Protein AF-W1YUK7-F1 (afdb_monomer_lite)

InterPro domains:
  IPR015590 Aldehyde dehydrogenase domain [PF00171] (2-88)
  IPR016161 Aldehyde/histidinol dehydrogenase [SSF53720] (2-88)
  IPR016162 Aldehyde dehydrogenase, N-terminal [G3DSA:3.40.605.10] (1-88)

Structure (mmCIF, N/CA/C/O backbone):
data_AF-W1YUK7-F1
#
_entry.id   AF-W1YUK7-F1
#
loop_
_atom_site.group_PDB
_atom_site.id
_atom_site.type_symbol
_atom_site.label_atom_id
_atom_site.label_alt_id
_atom_site.label_comp_id
_atom_site.label_asym_id
_atom_site.label_entity_id
_atom_site.label_seq_id
_atom_site.pdbx_PDB_ins_code
_atom_site.Cartn_x
_atom_site.Cartn_y
_atom_site.Cartn_z
_atom_site.occupancy
_atom_site.B_iso_or_equiv
_atom_site.auth_seq_id
_atom_site.auth_comp_id
_atom_site.auth_asym_id
_atom_site.auth_atom_id
_atom_site.pdbx_PDB_model_num
ATOM 1 N N . ALA A 1 1 ? -5.051 -0.897 -4.386 1.00 98.12 1 ALA A N 1
ATOM 2 C CA . ALA A 1 1 ? -3.687 -1.457 -4.324 1.00 98.12 1 ALA A CA 1
ATOM 3 C C . ALA A 1 1 ? -2.661 -0.342 -4.451 1.00 98.12 1 ALA A C 1
ATOM 5 O O . ALA A 1 1 ? -2.798 0.510 -5.325 1.00 98.12 1 ALA A O 1
ATOM 6 N N . LEU A 1 2 ? -1.654 -0.328 -3.582 1.00 98.62 2 LEU A N 1
ATOM 7 C CA . LEU A 1 2 ? -0.558 0.639 -3.603 1.00 98.62 2 LEU A CA 1
ATOM 8 C C . LEU A 1 2 ? 0.728 -0.123 -3.937 1.00 98.62 2 LEU A C 1
ATOM 10 O O . LEU A 1 2 ? 1.089 -1.047 -3.214 1.00 98.62 2 LEU A O 1
ATOM 14 N N . VAL A 1 3 ? 1.398 0.242 -5.028 1.00 98.19 3 VAL A N 1
ATOM 15 C CA . VAL A 1 3 ? 2.654 -0.384 -5.464 1.00 98.19 3 VAL A CA 1
ATOM 16 C C . VAL A 1 3 ? 3.731 0.695 -5.534 1.00 98.19 3 VAL A C 1
ATOM 18 O O . VAL A 1 3 ? 3.573 1.687 -6.257 1.00 98.19 3 VAL A O 1
ATOM 21 N N . SER A 1 4 ? 4.801 0.514 -4.758 1.00 97.31 4 SER A N 1
ATOM 22 C CA . SER A 1 4 ? 5.837 1.534 -4.541 1.00 97.31 4 SER A CA 1
ATOM 23 C C . SER A 1 4 ? 7.236 1.091 -5.000 1.00 97.31 4 SER A C 1
ATOM 25 O O . SER A 1 4 ? 7.579 -0.089 -4.873 1.00 97.31 4 SER A O 1
ATOM 27 N N . PRO A 1 5 ? 8.071 2.030 -5.491 1.00 97.38 5 PRO A N 1
ATOM 28 C CA . PRO A 1 5 ? 9.408 1.769 -6.013 1.00 97.38 5 PRO A CA 1
ATOM 29 C C . PRO A 1 5 ? 10.462 1.806 -4.907 1.00 97.38 5 PRO A C 1
ATOM 31 O O . PRO A 1 5 ? 10.256 2.361 -3.835 1.00 97.38 5 PRO A O 1
ATOM 34 N N . TRP A 1 6 ? 11.647 1.283 -5.185 1.00 97.00 6 TRP A N 1
ATOM 35 C CA . TRP A 1 6 ? 12.669 1.098 -4.159 1.00 97.00 6 TRP A CA 1
ATOM 36 C C . TRP A 1 6 ? 13.448 2.357 -3.748 1.00 97.00 6 TRP A C 1
ATOM 38 O O . TRP A 1 6 ? 14.077 2.350 -2.691 1.00 97.00 6 TRP A O 1
ATOM 48 N N . ASN A 1 7 ? 13.447 3.410 -4.569 1.00 96.44 7 ASN A N 1
ATOM 49 C CA . ASN A 1 7 ? 14.420 4.510 -4.505 1.00 96.44 7 ASN A CA 1
ATOM 50 C C . ASN A 1 7 ? 14.140 5.565 -3.422 1.00 96.44 7 ASN A C 1
ATOM 52 O O . ASN A 1 7 ? 15.054 6.267 -3.003 1.00 96.44 7 ASN A O 1
ATOM 56 N N . VAL A 1 8 ? 12.896 5.675 -2.960 1.00 96.00 8 VAL A N 1
ATOM 57 C CA . VAL A 1 8 ? 12.472 6.566 -1.864 1.00 96.00 8 VAL A CA 1
ATOM 58 C C . VAL A 1 8 ? 11.393 5.852 -1.035 1.00 96.00 8 VAL A C 1
ATOM 60 O O . VAL A 1 8 ? 10.225 6.255 -1.034 1.00 96.00 8 VAL A O 1
ATOM 63 N N . PRO A 1 9 ? 11.736 4.725 -0.386 1.00 94.19 9 PRO A N 1
ATOM 64 C CA . PRO A 1 9 ? 10.763 3.687 -0.053 1.00 94.19 9 PRO A CA 1
ATOM 65 C C . PRO A 1 9 ? 9.791 4.116 1.047 1.00 94.19 9 PRO A C 1
ATOM 67 O O . PRO A 1 9 ? 8.580 4.026 0.863 1.00 94.19 9 PRO A O 1
ATOM 70 N N . PHE A 1 10 ? 10.299 4.697 2.138 1.00 95.50 10 PHE A N 1
ATOM 71 C CA . PHE A 1 10 ? 9.438 5.180 3.217 1.00 95.50 10 PHE A CA 1
ATOM 72 C C . PHE A 1 10 ? 8.544 6.339 2.754 1.00 95.50 10 PHE A C 1
ATOM 74 O O . PHE A 1 10 ? 7.341 6.330 2.993 1.00 95.50 10 PHE A O 1
ATOM 81 N N . MET A 1 11 ? 9.106 7.306 2.023 1.00 96.69 11 MET A N 1
ATOM 82 C CA . MET A 1 11 ? 8.355 8.471 1.540 1.00 96.69 11 MET A CA 1
ATOM 83 C C . MET A 1 11 ?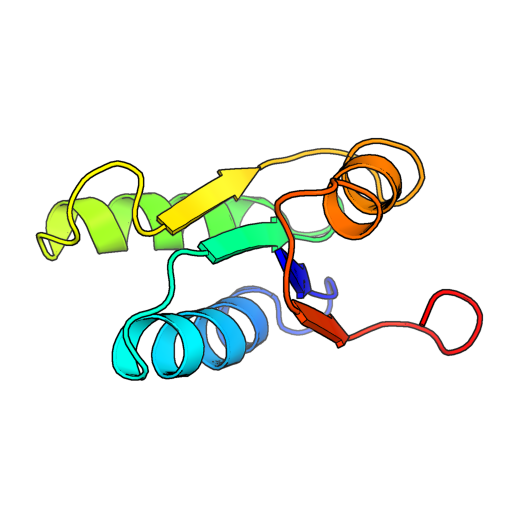 7.259 8.083 0.541 1.00 96.69 11 MET A C 1
ATOM 85 O O . MET A 1 11 ? 6.122 8.522 0.665 1.00 96.69 11 MET A O 1
ATOM 89 N N . THR A 1 12 ? 7.556 7.223 -0.436 1.00 96.31 12 THR A N 1
ATOM 90 C CA . THR A 1 12 ? 6.537 6.784 -1.408 1.00 96.31 12 THR A CA 1
ATOM 91 C C . THR A 1 12 ? 5.460 5.912 -0.782 1.00 96.31 12 THR A C 1
ATOM 93 O O . THR A 1 12 ? 4.307 5.986 -1.207 1.00 96.31 12 THR A O 1
ATOM 96 N N . ALA A 1 13 ? 5.795 5.120 0.240 1.00 97.38 13 ALA A N 1
ATOM 97 C CA . ALA A 1 13 ? 4.802 4.411 1.032 1.00 97.38 13 ALA A CA 1
ATOM 98 C C . ALA A 1 13 ? 3.853 5.394 1.738 1.00 97.38 13 ALA A C 1
ATOM 100 O O . ALA A 1 13 ? 2.638 5.299 1.552 1.00 97.38 13 ALA A O 1
ATOM 101 N N . THR A 1 14 ? 4.374 6.384 2.474 1.00 97.25 14 THR A N 1
ATOM 102 C CA . THR A 1 14 ? 3.530 7.343 3.210 1.00 97.25 14 THR A CA 1
ATOM 103 C C . THR A 1 14 ? 2.699 8.231 2.286 1.00 97.25 14 THR A C 1
ATOM 105 O O . THR A 1 14 ? 1.509 8.412 2.542 1.00 97.25 14 THR A O 1
ATOM 108 N N . TRP A 1 15 ? 3.254 8.704 1.166 1.00 97.38 15 TRP A N 1
ATOM 109 C CA . TRP A 1 15 ? 2.523 9.510 0.177 1.00 97.38 15 TRP A CA 1
ATOM 110 C C . TRP A 1 15 ? 1.362 8.779 -0.488 1.00 97.38 15 TRP A C 1
ATOM 112 O O . TRP A 1 15 ? 0.437 9.426 -0.968 1.00 97.38 15 TRP A O 1
ATOM 122 N N . LYS A 1 16 ? 1.389 7.445 -0.532 1.00 97.75 16 LYS A N 1
ATOM 123 C CA . LYS A 1 16 ? 0.278 6.641 -1.053 1.00 97.75 16 LYS A CA 1
ATOM 124 C C . LYS A 1 16 ? -0.709 6.266 0.046 1.00 97.75 16 LYS A C 1
ATOM 126 O O . LYS A 1 16 ? -1.915 6.391 -0.150 1.00 97.75 16 LYS A O 1
ATOM 131 N N . VAL A 1 17 ? -0.207 5.810 1.194 1.00 98.31 17 VAL A N 1
ATOM 132 C CA . VAL A 1 17 ? -1.035 5.333 2.310 1.00 98.31 17 VAL A CA 1
ATOM 133 C C . VAL A 1 17 ? -1.837 6.476 2.925 1.00 98.31 17 VAL A C 1
ATOM 135 O O . VAL A 1 17 ? -3.048 6.341 3.069 1.00 98.31 17 VAL A O 1
ATOM 138 N N . ALA A 1 18 ? -1.202 7.611 3.231 1.00 97.88 18 ALA A N 1
ATOM 139 C CA . ALA A 1 18 ? -1.858 8.718 3.924 1.00 97.88 18 ALA A CA 1
ATOM 140 C C . ALA A 1 18 ? -3.117 9.234 3.195 1.00 97.88 18 ALA A C 1
ATOM 142 O O . ALA A 1 18 ? -4.184 9.214 3.809 1.00 97.88 18 ALA A O 1
ATOM 143 N N . PRO A 1 19 ? -3.074 9.626 1.902 1.00 98.06 19 PRO A N 1
ATOM 144 C CA . PRO A 1 19 ? -4.285 10.059 1.206 1.00 98.06 19 PRO A CA 1
ATOM 145 C C . PRO A 1 19 ? -5.278 8.914 0.962 1.00 98.06 19 PRO A C 1
ATOM 147 O O . PRO A 1 19 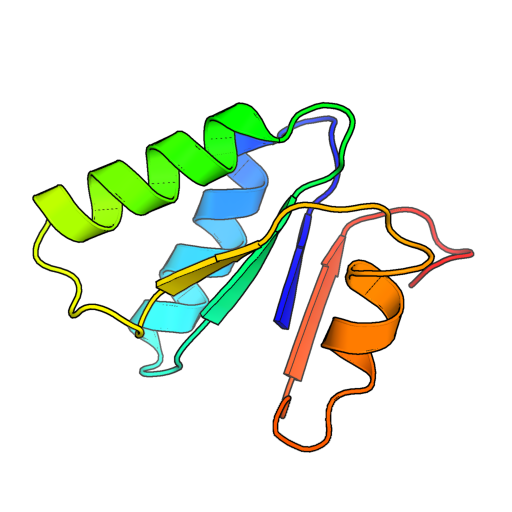? -6.482 9.150 0.996 1.00 98.06 19 PRO A O 1
ATOM 150 N N . CYS A 1 20 ? -4.813 7.674 0.755 1.00 98.38 20 CYS A N 1
ATOM 151 C CA . CYS A 1 20 ? -5.698 6.518 0.585 1.00 98.38 20 CYS A CA 1
ATOM 152 C C . CYS A 1 20 ? -6.599 6.325 1.814 1.00 98.38 20 CYS A C 1
ATOM 154 O O . CYS A 1 20 ? -7.821 6.232 1.671 1.00 98.38 20 CYS A O 1
ATOM 156 N N . LEU A 1 21 ? -5.996 6.321 3.008 1.00 98.31 21 LEU A N 1
ATOM 157 C CA . LEU A 1 21 ? -6.713 6.166 4.273 1.00 98.31 21 LEU A CA 1
ATOM 158 C C . LEU A 1 21 ? -7.530 7.414 4.628 1.00 98.31 21 LEU A C 1
ATOM 160 O O . LEU A 1 21 ? -8.672 7.285 5.058 1.00 98.31 21 LEU A O 1
ATOM 164 N N . ALA A 1 22 ? -6.993 8.618 4.400 1.00 98.00 22 ALA A N 1
ATOM 165 C CA . ALA A 1 22 ? -7.704 9.871 4.672 1.00 98.00 22 ALA A CA 1
ATOM 166 C C . ALA A 1 22 ? -9.008 10.006 3.866 1.00 98.00 22 ALA A C 1
ATOM 168 O O . ALA A 1 22 ? -9.964 10.618 4.334 1.00 98.00 22 ALA A O 1
ATOM 169 N N . LEU A 1 23 ? -9.067 9.403 2.675 1.00 98.12 23 LEU A N 1
ATOM 170 C CA . LEU A 1 23 ? -10.266 9.346 1.832 1.00 98.12 23 LEU A CA 1
ATOM 171 C C . LEU A 1 23 ? -11.196 8.162 2.163 1.00 98.12 23 LEU A C 1
ATOM 173 O O . LEU A 1 23 ? -12.114 7.874 1.397 1.00 98.12 23 LEU A O 1
ATOM 177 N N . GLY A 1 24 ? -10.967 7.462 3.277 1.00 98.12 24 GLY A N 1
ATOM 178 C CA . GLY A 1 24 ? -11.832 6.384 3.762 1.00 98.12 24 GLY A CA 1
ATOM 179 C C . GLY A 1 24 ? -11.663 5.043 3.043 1.00 98.12 24 GLY A C 1
ATOM 180 O O . GLY A 1 24 ? -12.533 4.180 3.159 1.00 98.12 24 GLY A O 1
ATOM 181 N N . ASN A 1 25 ? -10.573 4.841 2.294 1.00 98.69 25 ASN A N 1
ATOM 182 C CA . ASN A 1 25 ? -10.293 3.556 1.652 1.00 98.69 25 ASN A CA 1
ATOM 183 C C . ASN A 1 25 ? -9.487 2.640 2.573 1.00 98.69 25 ASN A C 1
ATOM 185 O O . ASN A 1 25 ? -8.709 3.098 3.408 1.00 98.69 25 ASN A O 1
ATOM 189 N N . THR A 1 26 ? -9.591 1.336 2.335 1.00 98.69 26 THR A N 1
ATOM 190 C CA . THR A 1 26 ? -8.602 0.366 2.808 1.00 98.69 26 THR A CA 1
ATOM 191 C C . THR A 1 26 ? -7.466 0.231 1.795 1.00 98.69 26 THR A C 1
ATOM 193 O O . THR A 1 26 ? -7.627 0.496 0.598 1.00 98.69 26 THR A O 1
ATOM 196 N N . ALA A 1 27 ? -6.292 -0.168 2.274 1.00 98.56 27 ALA A N 1
ATOM 197 C CA . ALA A 1 27 ? -5.086 -0.258 1.471 1.00 98.56 27 ALA A CA 1
ATOM 198 C C . ALA A 1 27 ? -4.398 -1.615 1.623 1.00 98.56 27 ALA A C 1
ATOM 200 O O . ALA A 1 27 ? -4.242 -2.148 2.721 1.00 98.56 27 ALA A O 1
ATOM 201 N N . VAL A 1 28 ? -3.906 -2.121 0.493 1.00 98.75 28 VAL A N 1
ATOM 202 C CA . VAL A 1 28 ? -2.870 -3.152 0.441 1.00 98.75 28 VAL A CA 1
ATOM 203 C C . VAL A 1 28 ? -1.645 -2.508 -0.194 1.00 98.75 28 VAL A C 1
ATOM 205 O O . VAL A 1 28 ? -1.708 -2.094 -1.358 1.00 98.75 28 VAL A O 1
ATOM 208 N N . LEU A 1 29 ? -0.575 -2.364 0.585 1.00 98.69 29 LEU A N 1
ATOM 209 C CA . LEU A 1 29 ? 0.705 -1.809 0.168 1.00 98.69 29 LEU A CA 1
ATOM 210 C C . LEU A 1 29 ? 1.671 -2.943 -0.167 1.00 98.69 29 LEU A C 1
ATOM 212 O O . LEU A 1 29 ? 2.022 -3.740 0.699 1.00 98.69 29 LEU A O 1
ATOM 216 N N . LYS A 1 30 ? 2.138 -2.965 -1.416 1.00 98.44 30 LYS A N 1
ATOM 217 C CA . LYS A 1 30 ? 3.245 -3.800 -1.872 1.00 98.44 30 LYS A CA 1
ATOM 218 C C . LYS A 1 30 ? 4.456 -2.914 -2.130 1.00 98.44 30 LYS A C 1
ATOM 220 O O . LYS A 1 30 ? 4.465 -2.102 -3.060 1.00 98.44 30 LYS A O 1
ATOM 225 N N . MET A 1 31 ? 5.497 -3.098 -1.327 1.00 97.56 31 MET A N 1
ATOM 226 C CA . MET A 1 31 ? 6.777 -2.414 -1.501 1.00 97.56 31 MET A CA 1
ATOM 227 C C . MET A 1 31 ? 7.680 -3.185 -2.468 1.00 97.56 31 MET A C 1
ATOM 229 O O . MET A 1 31 ? 7.563 -4.403 -2.603 1.00 97.56 31 MET A O 1
ATOM 233 N N . SER A 1 32 ? 8.583 -2.503 -3.174 1.00 97.62 32 SER A N 1
ATOM 234 C CA . SER A 1 32 ? 9.639 -3.195 -3.919 1.00 97.62 32 SER A CA 1
ATOM 235 C C . SER A 1 32 ? 10.446 -4.101 -2.986 1.00 97.62 32 SER A C 1
ATOM 237 O O . SER A 1 32 ? 10.845 -3.701 -1.895 1.00 97.62 32 SER A O 1
ATOM 239 N N . GLU A 1 33 ? 10.720 -5.310 -3.460 1.00 96.88 33 GLU A N 1
ATOM 240 C CA . GLU A 1 33 ? 11.542 -6.333 -2.817 1.00 96.88 33 GLU A CA 1
ATOM 241 C C . GLU A 1 33 ? 12.980 -5.871 -2.538 1.00 96.88 33 GLU A C 1
ATOM 243 O O . GLU A 1 33 ? 13.667 -6.476 -1.723 1.00 96.88 33 GLU A O 1
ATOM 248 N N . LEU A 1 34 ? 13.431 -4.789 -3.185 1.00 97.38 34 LEU A N 1
ATOM 249 C CA . LEU A 1 34 ? 14.753 -4.201 -2.965 1.00 97.38 34 LEU A CA 1
ATOM 250 C C . LEU A 1 34 ? 14.811 -3.307 -1.717 1.00 97.38 34 LEU A C 1
ATOM 252 O O . LEU A 1 34 ? 15.897 -3.050 -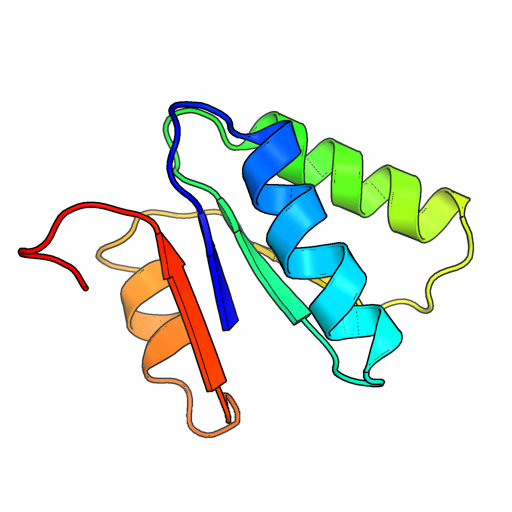1.204 1.00 97.38 34 LEU A O 1
ATOM 256 N N . SER A 1 35 ? 13.671 -2.824 -1.217 1.00 96.62 35 SER A N 1
ATOM 257 C CA . SER A 1 35 ? 13.609 -2.023 0.016 1.00 96.62 35 SER A CA 1
ATOM 258 C C . SER A 1 35 ? 12.300 -2.220 0.807 1.00 96.62 35 SER A C 1
ATOM 260 O O . SER A 1 35 ? 11.584 -1.258 1.100 1.00 96.62 35 SER A O 1
ATOM 262 N N . PRO A 1 36 ? 11.990 -3.467 1.215 1.00 96.38 36 PRO A N 1
ATOM 263 C CA . PRO A 1 36 ? 10.691 -3.838 1.780 1.00 96.38 36 PRO A CA 1
ATOM 264 C C . PRO A 1 36 ? 10.481 -3.372 3.228 1.00 96.38 36 PRO A C 1
ATOM 266 O O . PRO A 1 36 ? 9.371 -3.002 3.605 1.00 96.38 36 PRO A O 1
ATOM 269 N N . LEU A 1 37 ? 11.551 -3.344 4.030 1.00 96.75 37 LEU A N 1
ATOM 270 C CA . LEU A 1 37 ? 11.470 -3.262 5.496 1.00 96.75 37 LEU A CA 1
ATOM 271 C C . LEU A 1 37 ? 10.867 -1.951 6.014 1.00 96.75 37 LEU A C 1
ATOM 273 O O . LEU A 1 37 ? 10.231 -1.915 7.063 1.00 96.75 37 LEU A O 1
ATOM 277 N N . THR A 1 38 ? 11.045 -0.851 5.280 1.00 95.25 38 THR A N 1
ATOM 278 C CA . THR A 1 38 ? 10.471 0.440 5.694 1.00 95.25 38 THR A CA 1
ATOM 279 C C . THR A 1 38 ? 8.945 0.466 5.577 1.00 95.25 38 THR A C 1
ATOM 281 O O . THR A 1 38 ? 8.295 1.173 6.345 1.00 95.25 38 THR A O 1
ATOM 284 N N . ALA A 1 39 ? 8.365 -0.328 4.669 1.00 96.06 39 ALA A N 1
ATOM 285 C CA . ALA A 1 39 ? 6.918 -0.493 4.577 1.00 96.06 39 ALA A CA 1
ATOM 286 C C . ALA A 1 39 ? 6.378 -1.363 5.720 1.00 96.06 39 ALA A C 1
ATOM 288 O O . ALA A 1 39 ? 5.321 -1.042 6.257 1.00 96.06 39 ALA A O 1
ATOM 289 N N . ASP A 1 40 ? 7.119 -2.392 6.145 1.00 96.75 40 ASP A N 1
ATOM 290 C CA . ASP A 1 40 ? 6.753 -3.189 7.324 1.00 96.75 40 ASP A CA 1
ATOM 291 C C . ASP A 1 40 ? 6.712 -2.308 8.574 1.00 96.75 40 ASP A C 1
ATOM 293 O O . ASP A 1 40 ? 5.703 -2.280 9.281 1.00 96.75 40 ASP A O 1
ATOM 297 N N . ARG A 1 41 ? 7.748 -1.478 8.778 1.00 97.81 41 ARG A N 1
ATOM 298 C CA . ARG A 1 41 ? 7.771 -0.537 9.906 1.00 97.81 41 ARG A CA 1
ATOM 299 C C . ARG A 1 41 ? 6.621 0.471 9.848 1.00 97.81 41 ARG A C 1
ATOM 301 O O . ARG A 1 41 ? 6.089 0.842 10.888 1.00 97.81 41 ARG A O 1
ATOM 308 N N . LEU A 1 42 ? 6.205 0.908 8.656 1.00 97.75 42 LEU A N 1
ATOM 309 C CA . LEU A 1 42 ? 5.014 1.751 8.506 1.00 97.75 42 LEU A CA 1
ATOM 310 C C . LEU A 1 42 ? 3.734 1.019 8.941 1.00 97.75 42 LEU A C 1
ATOM 312 O O . LEU A 1 42 ? 2.879 1.633 9.575 1.00 97.75 42 LEU A O 1
ATOM 316 N N . GLY A 1 43 ? 3.603 -0.272 8.623 1.00 97.94 43 GLY A N 1
ATOM 317 C CA . GLY A 1 43 ? 2.486 -1.105 9.075 1.00 97.94 43 GLY A CA 1
ATOM 318 C C . GLY A 1 43 ? 2.424 -1.224 10.600 1.00 97.94 43 GLY A C 1
ATOM 319 O O . GLY A 1 43 ? 1.363 -1.021 11.186 1.00 97.94 43 GLY A O 1
ATOM 320 N N . GLU A 1 44 ? 3.564 -1.468 11.249 1.00 98.12 44 GLU A N 1
ATOM 321 C CA . GLU A 1 44 ? 3.671 -1.494 12.716 1.00 98.12 44 GLU A CA 1
ATOM 322 C C . GLU A 1 44 ? 3.278 -0.149 13.336 1.00 98.12 44 GLU A C 1
ATOM 324 O O . GLU A 1 44 ? 2.439 -0.098 14.232 1.00 98.12 44 GLU A O 1
ATOM 329 N N . LEU A 1 45 ? 3.817 0.954 12.806 1.00 98.19 45 LEU A N 1
ATOM 330 C CA . LEU A 1 45 ? 3.485 2.304 13.267 1.00 98.19 45 LEU A CA 1
ATOM 331 C C . LEU A 1 45 ? 1.998 2.633 13.081 1.00 98.19 45 LEU A C 1
ATOM 333 O O . LEU A 1 45 ? 1.424 3.339 13.905 1.00 98.19 45 LEU A O 1
ATOM 337 N N . ALA A 1 46 ? 1.355 2.129 12.024 1.00 98.31 46 ALA A N 1
ATOM 338 C CA . ALA A 1 46 ? -0.080 2.310 11.821 1.00 98.31 46 ALA A CA 1
ATOM 339 C C . ALA A 1 46 ? -0.901 1.593 12.905 1.00 98.31 46 ALA A C 1
ATOM 341 O O . ALA A 1 46 ? -1.872 2.162 13.404 1.00 98.31 46 ALA A O 1
ATOM 342 N N . LEU A 1 47 ? -0.491 0.385 13.304 1.00 98.12 47 LEU A N 1
ATOM 343 C CA . LEU A 1 47 ? -1.107 -0.334 14.422 1.00 98.12 47 LEU A CA 1
ATOM 344 C C . LEU A 1 47 ? -0.882 0.405 15.748 1.00 98.12 47 LEU A C 1
ATOM 346 O O . LEU A 1 47 ? -1.839 0.608 16.492 1.00 98.12 47 LEU A O 1
ATOM 350 N N . GLU A 1 48 ? 0.347 0.863 16.016 1.00 98.50 48 GLU A N 1
ATOM 351 C CA . GLU A 1 48 ? 0.680 1.679 17.197 1.00 98.50 48 GLU A CA 1
ATOM 352 C C . GLU A 1 48 ? -0.155 2.976 17.248 1.00 98.50 48 GLU A C 1
ATOM 354 O O . GLU A 1 48 ? -0.597 3.394 18.317 1.00 98.50 48 GLU A O 1
ATOM 359 N N . ALA A 1 49 ? -0.431 3.586 16.090 1.00 98.06 49 ALA A N 1
ATOM 360 C CA . ALA A 1 49 ? -1.260 4.786 15.957 1.00 98.06 49 ALA A CA 1
ATOM 361 C C . ALA A 1 49 ? -2.777 4.526 16.068 1.00 98.06 49 ALA A C 1
ATOM 363 O O . ALA A 1 49 ? -3.562 5.475 16.024 1.00 98.06 49 ALA A O 1
ATOM 364 N N . GLY A 1 50 ? -3.209 3.268 16.201 1.00 98.25 50 GLY A N 1
ATOM 365 C CA . GLY A 1 50 ? -4.617 2.902 16.358 1.00 98.25 50 GLY A CA 1
ATOM 366 C C . GLY A 1 50 ? -5.402 2.769 15.050 1.00 98.25 50 GLY A C 1
ATOM 367 O O . GLY A 1 50 ? -6.634 2.766 15.082 1.00 98.25 50 GLY A O 1
ATOM 368 N N . ILE A 1 51 ? -4.731 2.638 13.898 1.00 98.31 51 ILE A N 1
ATOM 369 C CA . ILE A 1 51 ? -5.411 2.251 12.656 1.00 98.31 51 ILE A CA 1
ATOM 370 C C . ILE A 1 51 ? -5.993 0.839 12.841 1.00 98.31 51 ILE A C 1
ATOM 372 O O . ILE A 1 51 ? -5.249 -0.074 13.209 1.00 98.31 51 ILE A O 1
ATOM 376 N N . PRO A 1 52 ? -7.298 0.622 12.581 1.00 98.56 52 PRO A N 1
ATOM 377 C CA . PRO A 1 52 ? -7.901 -0.692 12.766 1.00 98.56 52 PRO A CA 1
ATOM 378 C C . PRO A 1 52 ? -7.217 -1.768 11.914 1.00 98.56 52 PRO A C 1
ATOM 380 O O . PRO A 1 52 ? -6.880 -1.541 10.748 1.00 98.56 52 PRO A O 1
ATOM 383 N N . ALA A 1 53 ? -7.046 -2.964 12.482 1.00 97.88 53 ALA A N 1
ATOM 384 C CA . ALA A 1 53 ? -6.469 -4.098 11.768 1.00 97.88 53 ALA A CA 1
ATOM 385 C C . ALA A 1 53 ? -7.235 -4.375 10.461 1.00 97.88 53 ALA A C 1
ATOM 387 O O . ALA A 1 53 ? -8.466 -4.355 10.428 1.00 97.88 53 ALA A O 1
ATOM 388 N N . GLY A 1 54 ? -6.498 -4.610 9.375 1.00 97.19 54 GLY A N 1
ATOM 389 C CA . GLY A 1 54 ? -7.064 -4.827 8.042 1.00 97.19 54 GLY A CA 1
ATOM 390 C C . GLY A 1 54 ? -7.348 -3.553 7.237 1.00 97.19 54 GLY A C 1
ATOM 391 O O . GLY A 1 54 ? -7.570 -3.656 6.031 1.00 97.19 54 GLY A O 1
ATOM 392 N N . VAL A 1 55 ? -7.290 -2.355 7.838 1.00 98.62 55 VAL A N 1
ATOM 393 C CA . VAL A 1 55 ? -7.416 -1.085 7.092 1.00 98.62 55 VAL A CA 1
ATOM 394 C C . VAL A 1 55 ? -6.166 -0.808 6.256 1.00 98.62 55 VAL A C 1
ATOM 396 O O . VAL A 1 55 ? -6.282 -0.446 5.086 1.00 98.62 55 VAL A O 1
ATOM 399 N N . LEU A 1 56 ? -4.979 -1.028 6.823 1.00 98.75 56 LEU A N 1
ATOM 400 C CA . LEU A 1 56 ? -3.713 -1.069 6.095 1.00 98.75 56 LEU A CA 1
ATOM 401 C C . LEU A 1 56 ? -3.131 -2.477 6.200 1.00 98.75 56 LEU A C 1
ATOM 403 O O . LEU A 1 56 ? -2.878 -2.964 7.298 1.00 98.75 56 LEU A O 1
ATOM 407 N N . ASN A 1 57 ? -2.888 -3.107 5.055 1.00 98.50 57 ASN A N 1
ATOM 408 C CA . ASN A 1 57 ? -2.193 -4.385 4.961 1.00 98.50 57 ASN A CA 1
ATOM 409 C C . ASN A 1 57 ? -0.900 -4.175 4.179 1.00 98.50 57 ASN A C 1
ATOM 411 O O . ASN A 1 57 ? -0.922 -3.593 3.093 1.00 98.50 57 ASN A O 1
ATOM 415 N N . VAL A 1 58 ? 0.217 -4.657 4.712 1.00 98.25 58 VAL A N 1
ATOM 416 C CA . VAL A 1 58 ? 1.509 -4.651 4.021 1.00 98.25 58 VAL A CA 1
ATOM 417 C C . VAL A 1 58 ? 1.780 -6.069 3.542 1.00 98.25 58 VAL A C 1
ATOM 419 O O . VAL A 1 58 ? 1.687 -7.016 4.319 1.00 98.25 58 VAL A O 1
ATOM 422 N N . VAL A 1 59 ? 2.063 -6.224 2.250 1.00 97.69 59 VAL A N 1
ATOM 423 C CA . VAL A 1 59 ? 2.356 -7.525 1.638 1.00 97.69 59 VAL A CA 1
ATOM 424 C C . VAL A 1 59 ? 3.706 -7.483 0.942 1.00 97.69 59 VAL A C 1
ATOM 426 O O . VAL A 1 59 ? 4.037 -6.525 0.239 1.00 97.69 59 VAL A O 1
ATOM 429 N N . GLN A 1 60 ? 4.474 -8.551 1.124 1.00 97.00 60 GLN A N 1
ATOM 430 C CA . GLN A 1 60 ? 5.785 -8.717 0.512 1.00 97.00 60 GLN A CA 1
ATOM 431 C C . GLN A 1 60 ? 5.725 -9.675 -0.676 1.00 97.00 60 GLN A C 1
ATOM 433 O O . GLN A 1 60 ? 4.827 -10.507 -0.792 1.00 97.00 60 GLN A O 1
ATOM 438 N N . GLY A 1 61 ? 6.700 -9.550 -1.574 1.00 96.94 61 GLY A N 1
ATOM 439 C CA . GLY A 1 61 ? 6.861 -10.433 -2.726 1.00 96.94 61 GLY A CA 1
ATOM 440 C C . GLY A 1 61 ? 7.420 -9.713 -3.947 1.00 96.94 61 GLY A C 1
ATOM 441 O O . GLY A 1 61 ? 7.717 -8.519 -3.910 1.00 96.94 61 GLY A O 1
ATOM 442 N N . TYR A 1 62 ? 7.556 -10.437 -5.052 1.00 98.00 62 TYR A N 1
ATOM 443 C CA . TYR A 1 62 ? 8.061 -9.888 -6.309 1.00 98.00 62 TYR A CA 1
ATOM 444 C C . TYR A 1 62 ? 6.960 -9.193 -7.113 1.00 98.00 62 TYR A C 1
ATOM 446 O O . TYR A 1 62 ? 5.773 -9.491 -6.962 1.00 98.00 62 TYR A O 1
ATOM 454 N N . GLY A 1 63 ? 7.354 -8.272 -7.998 1.00 96.69 63 GLY A N 1
ATOM 455 C CA . GLY A 1 63 ? 6.416 -7.603 -8.908 1.00 96.69 63 GLY A CA 1
ATOM 456 C C . GLY A 1 63 ? 5.634 -8.587 -9.786 1.00 96.69 63 GLY A C 1
ATOM 457 O O . GLY A 1 63 ? 4.415 -8.496 -9.857 1.00 96.69 63 GLY A O 1
ATOM 458 N N . ALA A 1 64 ? 6.318 -9.576 -10.368 1.00 96.62 64 ALA A N 1
ATOM 459 C CA . ALA A 1 64 ? 5.719 -10.560 -11.276 1.00 96.62 64 ALA A CA 1
ATOM 460 C C . ALA A 1 64 ? 4.753 -11.555 -10.604 1.00 96.62 64 ALA A C 1
ATOM 462 O O . ALA A 1 64 ? 4.016 -12.241 -11.301 1.00 96.62 64 ALA A O 1
ATOM 463 N N . THR A 1 65 ? 4.766 -11.666 -9.271 1.00 97.50 65 THR A N 1
ATOM 464 C CA . THR A 1 65 ? 3.897 -12.591 -8.530 1.00 97.50 65 THR A CA 1
ATOM 465 C C . THR A 1 65 ? 2.927 -11.827 -7.641 1.00 97.50 65 THR A C 1
ATOM 467 O O . THR A 1 65 ? 1.768 -11.653 -8.000 1.00 97.50 65 THR A O 1
ATOM 470 N N . ALA A 1 66 ? 3.394 -11.316 -6.502 1.00 97.75 66 ALA A N 1
ATOM 471 C CA . ALA A 1 66 ? 2.556 -10.594 -5.549 1.00 97.75 66 ALA A CA 1
ATOM 472 C C . ALA A 1 66 ? 2.003 -9.287 -6.138 1.00 97.75 66 ALA A C 1
ATOM 474 O O . ALA A 1 66 ? 0.851 -8.946 -5.890 1.00 97.75 66 ALA A O 1
ATOM 475 N N . GLY A 1 67 ? 2.809 -8.566 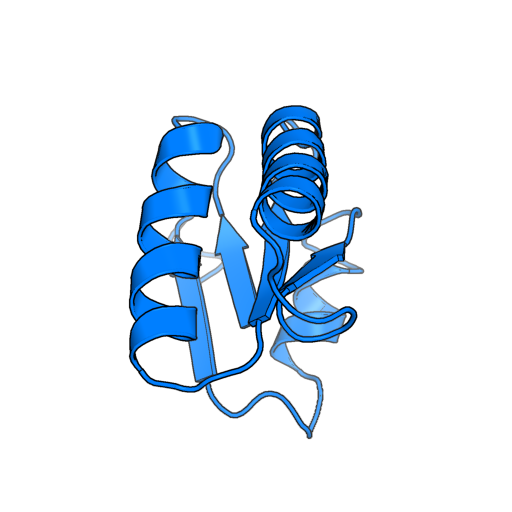-6.927 1.00 97.62 67 GLY A N 1
ATOM 476 C CA . GLY A 1 67 ? 2.379 -7.331 -7.588 1.00 97.62 67 GLY A CA 1
ATOM 477 C C . GLY A 1 67 ? 1.283 -7.571 -8.629 1.00 97.62 67 GLY A C 1
ATOM 478 O O . GLY A 1 67 ? 0.211 -6.981 -8.514 1.00 97.62 67 GLY A O 1
ATOM 479 N N . ASP A 1 68 ? 1.537 -8.452 -9.601 1.00 97.56 68 ASP A N 1
ATOM 480 C CA . ASP A 1 68 ? 0.591 -8.787 -10.679 1.00 97.56 68 ASP A CA 1
ATOM 481 C C . ASP A 1 68 ? -0.720 -9.373 -10.131 1.00 97.56 68 ASP A C 1
ATOM 483 O O . ASP A 1 68 ? -1.804 -8.908 -10.486 1.00 97.56 68 ASP A O 1
ATOM 487 N N . ALA A 1 69 ? -0.637 -10.310 -9.179 1.00 98.25 69 ALA A N 1
ATOM 488 C CA . ALA A 1 69 ? -1.821 -10.869 -8.528 1.00 98.25 69 ALA A CA 1
ATOM 489 C C . ALA A 1 69 ? -2.635 -9.796 -7.786 1.00 98.25 69 ALA A C 1
ATOM 491 O O . ALA A 1 69 ? -3.862 -9.772 -7.887 1.00 98.25 69 ALA A O 1
ATOM 492 N N . LEU A 1 70 ? -1.965 -8.882 -7.073 1.00 98.31 70 LEU A N 1
ATOM 493 C CA . LEU A 1 70 ? -2.631 -7.812 -6.334 1.00 98.31 70 LEU A CA 1
ATOM 494 C C . LEU A 1 70 ? -3.370 -6.844 -7.266 1.00 98.31 70 LEU A C 1
ATOM 496 O O . LEU A 1 70 ? -4.519 -6.506 -6.995 1.00 98.31 70 LEU A O 1
ATOM 500 N N . VAL A 1 71 ? -2.740 -6.380 -8.349 1.00 98.00 71 VAL A N 1
ATOM 501 C CA . VAL A 1 71 ? -3.371 -5.391 -9.246 1.00 98.00 71 VAL A CA 1
ATOM 502 C C . VAL A 1 71 ? -4.498 -5.984 -10.095 1.00 98.00 71 VAL A C 1
ATOM 504 O O . VAL A 1 71 ? -5.368 -5.237 -10.533 1.00 98.00 71 VAL A O 1
ATOM 507 N N . ARG A 1 72 ? -4.512 -7.308 -10.301 1.00 97.88 72 ARG A N 1
ATOM 508 C CA . ARG A 1 72 ? -5.570 -8.037 -11.026 1.00 97.88 72 ARG A CA 1
ATOM 509 C C . ARG A 1 72 ? -6.717 -8.521 -10.138 1.00 97.88 72 ARG A C 1
ATOM 511 O O . ARG A 1 72 ? -7.691 -9.066 -10.657 1.00 97.88 72 ARG A O 1
ATOM 518 N N . HIS A 1 73 ? -6.613 -8.377 -8.818 1.00 98.50 73 HIS A N 1
ATOM 519 C CA . HIS A 1 73 ? -7.624 -8.888 -7.898 1.00 98.50 73 HIS A CA 1
ATOM 520 C C . HIS A 1 73 ? -8.961 -8.147 -8.065 1.00 98.50 73 HIS A C 1
ATOM 522 O O . HIS A 1 73 ? -8.996 -6.920 -8.042 1.00 98.50 73 HIS A O 1
ATOM 528 N N . HIS A 1 74 ? -10.069 -8.887 -8.174 1.00 98.19 74 HIS A N 1
ATOM 529 C CA . HIS A 1 74 ? -11.396 -8.327 -8.470 1.00 98.19 74 HIS A CA 1
ATOM 530 C C . HIS A 1 74 ? -11.892 -7.273 -7.458 1.00 98.19 74 HIS A C 1
ATOM 532 O O . HIS A 1 74 ? -12.569 -6.326 -7.845 1.00 98.19 74 HIS A O 1
ATOM 538 N N . ASP A 1 75 ? -11.505 -7.392 -6.185 1.00 98.19 75 ASP A N 1
ATOM 539 C CA . ASP A 1 75 ? -11.850 -6.410 -5.144 1.00 98.19 75 ASP A CA 1
ATOM 540 C C . ASP A 1 75 ? -11.002 -5.120 -5.177 1.00 98.19 75 ASP A C 1
ATOM 542 O O . ASP A 1 75 ? -11.282 -4.159 -4.453 1.00 98.19 75 ASP A O 1
ATOM 546 N N . VAL A 1 76 ? -9.951 -5.052 -6.004 1.00 98.44 76 VAL A N 1
ATOM 547 C CA . VAL A 1 76 ? -9.117 -3.849 -6.129 1.00 98.44 76 VAL A CA 1
ATOM 548 C C . VAL A 1 76 ? -9.770 -2.859 -7.089 1.00 98.44 76 VAL A C 1
ATOM 550 O O . VAL A 1 76 ? -9.708 -2.990 -8.305 1.00 98.44 76 VAL A O 1
ATOM 553 N N . ARG A 1 77 ? -10.352 -1.799 -6.522 1.00 98.06 77 ARG A N 1
ATOM 554 C CA . ARG A 1 77 ? -11.054 -0.750 -7.286 1.00 98.06 77 ARG A CA 1
ATOM 555 C C . ARG A 1 77 ? -10.149 0.336 -7.874 1.00 98.06 77 ARG A C 1
ATOM 557 O O . ARG A 1 77 ? -10.586 1.094 -8.730 1.00 98.06 77 ARG A O 1
ATOM 564 N N . ALA A 1 78 ? -8.914 0.452 -7.387 1.00 98.12 78 ALA A N 1
ATOM 565 C CA . ALA A 1 78 ? -7.947 1.442 -7.853 1.00 98.12 78 ALA A CA 1
ATOM 566 C C . ALA A 1 78 ? -6.507 0.982 -7.598 1.00 98.12 78 ALA A C 1
ATOM 568 O O . ALA A 1 78 ? -6.211 0.344 -6.577 1.00 98.12 78 ALA A O 1
ATOM 569 N N . VAL A 1 79 ? -5.603 1.364 -8.500 1.00 98.31 79 VAL A N 1
ATOM 570 C CA . VAL A 1 79 ? -4.164 1.099 -8.402 1.00 98.31 79 VAL A CA 1
ATOM 571 C C . VAL A 1 79 ? -3.409 2.425 -8.355 1.00 98.31 79 VAL A C 1
ATOM 573 O O . VAL A 1 79 ? -3.561 3.265 -9.234 1.00 98.31 79 VAL A O 1
ATOM 576 N N . SER A 1 80 ? -2.568 2.606 -7.334 1.00 98.12 80 SER A N 1
ATOM 577 C CA . SER A 1 80 ? -1.565 3.673 -7.294 1.00 98.12 80 SER A CA 1
ATOM 578 C C . SER A 1 80 ? -0.188 3.062 -7.504 1.00 98.12 80 SER A C 1
ATOM 580 O O . SER A 1 80 ? 0.418 2.527 -6.572 1.00 98.12 80 SER A O 1
ATOM 582 N N . PHE A 1 81 ? 0.326 3.164 -8.723 1.00 98.00 81 PHE A N 1
ATOM 583 C CA . PHE A 1 81 ? 1.632 2.636 -9.103 1.00 98.00 81 PHE A CA 1
ATOM 584 C C . PHE A 1 81 ? 2.667 3.757 -9.223 1.00 98.00 81 PHE A C 1
ATOM 586 O O . PHE A 1 81 ? 2.362 4.871 -9.647 1.00 98.00 81 PHE A O 1
ATOM 593 N N . THR A 1 82 ? 3.901 3.478 -8.818 1.00 97.38 82 THR A N 1
ATOM 594 C CA . THR A 1 82 ? 5.062 4.298 -9.176 1.00 97.38 82 THR A CA 1
ATOM 595 C C . THR A 1 82 ? 6.221 3.356 -9.478 1.00 97.38 82 THR A C 1
ATOM 597 O O . THR A 1 82 ? 6.579 2.529 -8.642 1.00 97.38 82 THR A O 1
ATOM 600 N N . GLY A 1 83 ? 6.792 3.471 -10.674 1.00 95.12 83 GLY A N 1
ATOM 601 C CA . GLY A 1 83 ? 7.838 2.584 -11.175 1.00 95.12 83 GLY A CA 1
ATOM 602 C C . GLY A 1 83 ? 8.144 2.865 -12.645 1.00 95.12 83 GLY A C 1
ATOM 603 O O . GLY A 1 83 ? 7.888 3.965 -13.131 1.00 95.12 83 GLY A O 1
ATOM 604 N N . GLY A 1 84 ? 8.719 1.884 -13.341 1.00 95.31 84 GLY A N 1
ATOM 605 C CA . GLY A 1 84 ? 9.092 2.027 -14.749 1.00 95.31 84 GLY A CA 1
ATOM 606 C C . GLY A 1 84 ? 7.896 1.975 -15.703 1.00 95.31 84 GLY A C 1
ATOM 607 O O . GLY A 1 84 ? 6.924 1.266 -15.452 1.00 95.31 84 GLY A O 1
ATOM 608 N N . THR A 1 85 ? 8.010 2.671 -16.837 1.00 96.31 85 THR A N 1
ATOM 609 C CA . THR A 1 85 ? 6.962 2.772 -17.870 1.00 96.31 85 THR A CA 1
ATOM 610 C C . THR A 1 85 ? 6.546 1.427 -18.463 1.00 96.31 85 THR A C 1
ATOM 612 O O . THR A 1 85 ? 5.395 1.261 -18.817 1.00 96.31 85 THR A O 1
ATOM 615 N N . ALA A 1 86 ? 7.454 0.452 -18.571 1.00 96.06 86 ALA A N 1
ATOM 616 C CA . ALA A 1 86 ? 7.107 -0.870 -19.103 1.00 96.06 86 ALA A CA 1
ATOM 617 C C . ALA A 1 86 ? 6.198 -1.686 -18.161 1.00 96.06 86 ALA A C 1
ATOM 619 O O . ALA A 1 86 ? 5.590 -2.661 -18.592 1.00 96.06 86 ALA A O 1
ATOM 620 N N . THR A 1 87 ? 6.153 -1.328 -16.875 1.00 94.38 87 THR A N 1
ATOM 621 C CA . THR A 1 87 ? 5.344 -2.011 -15.855 1.00 94.38 87 THR A CA 1
ATOM 622 C C . THR A 1 87 ? 4.025 -1.291 -15.573 1.00 94.38 87 THR A C 1
ATOM 624 O O . THR A 1 87 ? 3.065 -1.961 -15.202 1.00 94.38 87 TH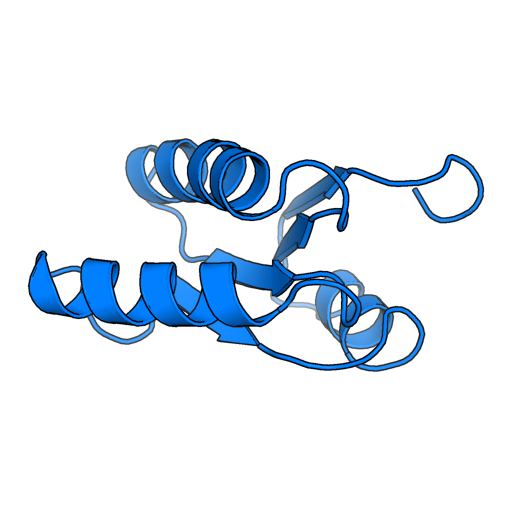R A O 1
ATOM 627 N N . GLY A 1 88 ? 4.003 0.044 -15.673 1.00 89.00 88 GLY A N 1
ATOM 628 C CA . GLY A 1 88 ? 2.825 0.877 -15.395 1.00 89.00 88 GLY A CA 1
ATOM 629 C C . GLY A 1 88 ? 1.833 0.898 -16.543 1.00 89.00 88 GLY A C 1
ATOM 630 O O . GLY A 1 88 ? 0.623 0.910 -16.233 1.00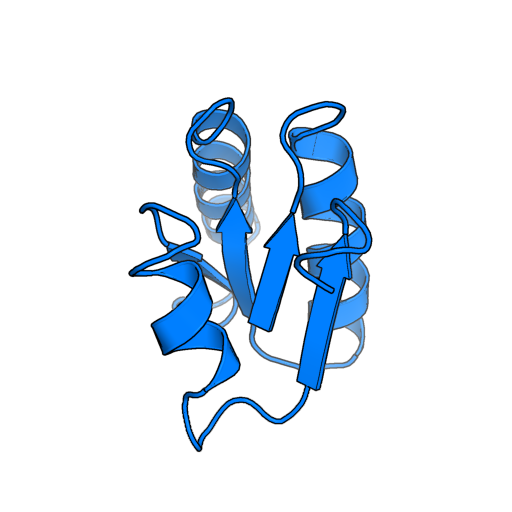 89.00 88 GLY A O 1
#

Organism: NCBI:txid408170

pLDDT: mean 97.46, std 1.35, range [89.0, 98.75]

Secondary structure (DSSP, 8-state):
-EEE-TTSHHHHHHHHHHHHHHTT--EEEEE-TTS-HHHHHHHHHHHHTTPPBTTEEEE---IIIIIHHHHH-TT----EE-S-TTT-

Sequence (88 aa):
ALVSPWNVPFMTATWKVAPCLALGNTAVLKMSELSPLTADRLGELALEAGIPAGVLNVVQGYGATAGDALVRHHDVRAVSFTGGTATG

Radius of gyration: 12.03 Å; chains: 1; bounding box: 27×23×36 Å

Foldseek 3Di:
DEEEEAPCFLVSLCVVLVVCVVVPAADEYEYAPNHQVSNVVVVVVCVVVPPDPRSYHYDYDHCVPPVVCVVPDPPDPDYHDDDDPVSD